Protein AF-A0A5K0WBT8-F1 (afdb_monomer_lite)

pLDDT: mean 70.87, std 14.04, range [37.5, 91.12]

Organism: NCBI:txid210225

InterPro domains:
  IPR045034 O-acyltransferase WSD1-like [PTHR31650] (1-72)

Secondary structure (DSSP, 8-state):
-HHHHHHHHHHHHHHHHHHHHSTTGGGPPPEEEEEEESTTTS----HHHHSSTT-SS-SS--EEEEEEEPPP---SSS--TT--

Foldseek 3Di:
DVCVVVQVVVVVVVLVVCCVVPPVCLVPKDKDKDKAACVVVVDDQDPVLAPDDPRPDDPDGHIDIDIHTDDRPPDPPPPPPDDD

Sequence (84 aa):
TVNDVITGTVFYGIQLYMHRMSPGSESLRATALVLLNTRSLSKHLYLEDISKDGAEASWGNQFGYIHVPLPECKCIKKANPNRL

Structure (mmCIF, N/CA/C/O backbone):
data_AF-A0A5K0WBT8-F1
#
_entry.id   AF-A0A5K0WBT8-F1
#
loop_
_atom_site.group_PDB
_atom_site.id
_atom_site.type_symbol
_atom_site.label_atom_id
_atom_site.label_alt_id
_atom_site.label_comp_id
_atom_site.label_asym_id
_atom_site.label_entity_id
_atom_site.label_seq_id
_atom_site.pdbx_PDB_ins_code
_atom_site.Cartn_x
_atom_site.Cartn_y
_atom_site.Cartn_z
_atom_site.occupancy
_atom_site.B_iso_or_equiv
_atom_site.auth_seq_id
_atom_site.auth_comp_id
_atom_site.auth_asym_id
_atom_site.auth_atom_id
_atom_site.pdbx_PDB_model_num
ATOM 1 N N . THR A 1 1 ? -7.192 -10.234 2.268 1.00 83.69 1 THR A N 1
ATOM 2 C CA . THR A 1 1 ? -8.524 -9.584 2.288 1.00 83.69 1 THR A CA 1
ATOM 3 C C . THR A 1 1 ? -8.761 -8.858 0.969 1.00 83.69 1 THR A C 1
ATOM 5 O O . THR A 1 1 ? -7.833 -8.760 0.176 1.00 83.69 1 THR A O 1
ATOM 8 N N . VAL A 1 2 ? -9.976 -8.361 0.699 1.00 91.12 2 VAL A N 1
ATOM 9 C CA . VAL A 1 2 ? -10.281 -7.598 -0.534 1.00 91.12 2 VAL A CA 1
ATOM 10 C C . VAL A 1 2 ? -9.418 -6.334 -0.649 1.00 91.12 2 VAL A C 1
ATOM 12 O O . VAL A 1 2 ? -8.924 -6.028 -1.733 1.00 91.12 2 VAL A O 1
ATOM 15 N N . ASN A 1 3 ? -9.158 -5.655 0.472 1.00 85.12 3 ASN A N 1
ATOM 16 C CA . ASN A 1 3 ? -8.319 -4.455 0.508 1.00 85.12 3 ASN A CA 1
ATOM 17 C C . ASN A 1 3 ? -6.900 -4.738 0.004 1.00 85.12 3 ASN A C 1
ATOM 19 O O . ASN A 1 3 ? -6.363 -3.940 -0.760 1.00 85.12 3 ASN A O 1
ATOM 23 N N . ASP A 1 4 ? -6.326 -5.891 0.353 1.00 81.88 4 ASP A N 1
ATOM 24 C CA . ASP A 1 4 ? -4.975 -6.275 -0.076 1.00 81.88 4 ASP A CA 1
ATOM 25 C C . ASP A 1 4 ? -4.907 -6.474 -1.600 1.00 81.88 4 ASP A C 1
ATOM 27 O O . ASP A 1 4 ? -3.946 -6.058 -2.246 1.00 81.88 4 ASP A O 1
ATOM 31 N N . VAL A 1 5 ? -5.962 -7.048 -2.193 1.00 89.00 5 VAL A N 1
ATOM 32 C CA . VAL A 1 5 ? -6.057 -7.295 -3.643 1.00 89.00 5 VAL A CA 1
ATOM 33 C C . VAL A 1 5 ? -6.216 -5.989 -4.422 1.00 89.00 5 VAL A C 1
ATOM 35 O O . VAL A 1 5 ? -5.503 -5.764 -5.403 1.00 89.00 5 VAL A O 1
ATOM 38 N N . ILE A 1 6 ? -7.121 -5.107 -3.984 1.00 88.31 6 ILE A N 1
ATOM 39 C CA . ILE A 1 6 ? -7.338 -3.801 -4.628 1.00 88.31 6 ILE A CA 1
ATOM 40 C C . ILE A 1 6 ? -6.064 -2.961 -4.532 1.00 88.31 6 ILE A C 1
ATOM 42 O O . ILE A 1 6 ? -5.588 -2.434 -5.537 1.00 88.31 6 ILE A O 1
ATOM 46 N N . THR A 1 7 ? -5.470 -2.900 -3.340 1.00 85.75 7 THR A N 1
ATOM 47 C CA . THR A 1 7 ? -4.241 -2.145 -3.076 1.00 85.75 7 THR A CA 1
ATOM 48 C C . THR A 1 7 ? -3.088 -2.651 -3.944 1.00 85.75 7 THR A C 1
ATOM 50 O O . THR A 1 7 ? -2.433 -1.856 -4.618 1.00 85.75 7 THR A O 1
ATOM 53 N N . GLY A 1 8 ? -2.886 -3.972 -4.014 1.00 84.44 8 GLY A N 1
ATOM 54 C CA . GLY A 1 8 ? -1.874 -4.579 -4.881 1.00 84.44 8 GLY A CA 1
ATOM 55 C C . GLY A 1 8 ? -2.084 -4.255 -6.363 1.00 84.44 8 GLY A C 1
ATOM 56 O O . GLY A 1 8 ? -1.131 -3.903 -7.056 1.00 84.44 8 GLY A O 1
ATOM 57 N N . THR A 1 9 ? -3.333 -4.292 -6.836 1.00 88.88 9 THR A N 1
ATOM 58 C CA . THR A 1 9 ? -3.679 -3.983 -8.234 1.00 88.88 9 THR A CA 1
ATOM 59 C C . THR A 1 9 ? -3.381 -2.522 -8.584 1.00 88.88 9 THR A C 1
ATOM 61 O O . THR A 1 9 ? -2.761 -2.249 -9.612 1.00 88.88 9 THR A O 1
ATOM 64 N N . VAL A 1 10 ? -3.765 -1.579 -7.715 1.00 88.50 10 VAL A N 1
ATOM 65 C CA . VAL A 1 10 ? -3.516 -0.141 -7.915 1.00 88.50 10 VAL A CA 1
ATOM 66 C C . VAL A 1 10 ? -2.016 0.155 -7.943 1.00 88.50 10 VAL A C 1
ATOM 68 O O . VAL A 1 10 ? -1.533 0.785 -8.885 1.00 88.50 10 VAL A O 1
ATOM 71 N N . PHE A 1 11 ? -1.253 -0.342 -6.964 1.00 85.75 11 PHE A N 1
ATOM 72 C CA . PHE A 1 11 ? 0.194 -0.111 -6.925 1.00 85.75 11 PHE A CA 1
ATOM 73 C C . PHE A 1 11 ? 0.932 -0.768 -8.091 1.00 85.75 11 PHE A C 1
ATOM 75 O O . PHE A 1 11 ? 1.891 -0.191 -8.600 1.00 85.75 11 PHE A O 1
ATOM 82 N N . TYR A 1 12 ? 0.480 -1.933 -8.558 1.00 84.38 12 TYR A N 1
ATOM 83 C CA . TYR A 1 12 ? 1.044 -2.562 -9.749 1.00 84.38 12 TYR A CA 1
ATOM 84 C C . TYR A 1 12 ? 0.797 -1.726 -11.014 1.00 84.38 12 TYR A C 1
ATOM 86 O O . TYR A 1 12 ? 1.724 -1.490 -11.789 1.00 84.38 12 TYR A O 1
ATOM 94 N N . GLY A 1 13 ? -0.418 -1.196 -11.192 1.00 85.88 13 GLY A N 1
ATOM 95 C CA . GLY A 1 13 ? -0.734 -0.283 -12.295 1.00 85.88 13 GLY A CA 1
ATOM 96 C C . GLY A 1 13 ? 0.137 0.978 -12.292 1.00 85.88 13 GLY A C 1
ATOM 97 O O . GLY A 1 13 ? 0.664 1.365 -13.336 1.00 85.88 13 GLY A O 1
ATOM 98 N N . ILE A 1 14 ? 0.357 1.575 -11.116 1.00 85.88 14 ILE A N 1
ATOM 99 C CA . ILE A 1 14 ? 1.241 2.739 -10.944 1.00 85.88 14 ILE A CA 1
ATOM 100 C C . ILE A 1 14 ? 2.685 2.393 -11.329 1.00 85.88 14 ILE A C 1
ATOM 102 O O . ILE A 1 14 ? 3.314 3.150 -12.067 1.00 85.88 14 ILE A O 1
ATOM 106 N N . GLN A 1 15 ? 3.205 1.240 -10.897 1.00 82.06 15 GLN A N 1
ATOM 107 C CA . GLN A 1 15 ? 4.560 0.812 -11.260 1.00 82.06 15 GLN A CA 1
ATOM 108 C C . GLN A 1 15 ? 4.725 0.619 -12.772 1.00 82.06 15 GLN A C 1
ATOM 110 O O . GLN A 1 15 ? 5.716 1.072 -13.345 1.00 82.06 15 GLN A O 1
ATOM 115 N N . LEU A 1 16 ? 3.739 0.011 -13.440 1.00 83.75 16 LEU A N 1
ATOM 116 C CA . LEU A 1 16 ? 3.741 -0.128 -14.899 1.00 83.75 16 LEU A CA 1
ATOM 117 C C . LEU A 1 16 ? 3.695 1.230 -15.611 1.00 83.75 16 LEU A C 1
ATOM 119 O O . LEU A 1 16 ? 4.381 1.419 -16.617 1.00 83.75 16 LEU A O 1
ATOM 123 N N . TYR A 1 17 ? 2.902 2.174 -15.101 1.00 85.25 17 TYR A N 1
ATOM 124 C CA . TYR A 1 17 ? 2.842 3.535 -15.631 1.00 85.25 17 TYR A CA 1
ATOM 125 C C . TYR A 1 17 ? 4.195 4.243 -15.504 1.00 85.25 17 TYR A C 1
ATOM 127 O O . TYR A 1 17 ? 4.706 4.758 -16.499 1.00 85.25 17 TYR A O 1
ATOM 135 N N . MET A 1 18 ? 4.808 4.209 -14.316 1.00 81.81 18 MET A N 1
ATOM 136 C CA . MET A 1 18 ? 6.123 4.809 -14.070 1.00 81.81 18 MET A CA 1
ATOM 137 C C . MET A 1 18 ? 7.189 4.217 -14.993 1.00 81.81 18 MET A C 1
ATOM 139 O O . MET A 1 18 ? 7.912 4.964 -15.643 1.00 81.81 18 MET A O 1
ATOM 143 N N . HIS A 1 19 ? 7.226 2.889 -15.138 1.00 78.75 19 HIS A N 1
ATOM 144 C CA . HIS A 1 19 ? 8.188 2.221 -16.014 1.00 78.75 19 HIS A CA 1
ATOM 145 C C . HIS A 1 19 ? 8.034 2.632 -17.489 1.00 78.75 19 HIS A C 1
ATOM 147 O O . HIS A 1 19 ? 9.025 2.720 -18.214 1.00 78.75 19 HIS A O 1
ATOM 153 N N . ARG A 1 20 ? 6.806 2.874 -17.965 1.00 81.38 20 ARG A N 1
ATOM 154 C CA . ARG A 1 20 ? 6.573 3.305 -19.354 1.00 81.38 20 ARG A CA 1
ATOM 155 C C . ARG A 1 20 ? 6.859 4.784 -19.580 1.00 81.38 20 ARG A C 1
ATOM 157 O O . ARG A 1 20 ? 7.391 5.135 -20.627 1.00 81.38 20 ARG A O 1
ATOM 164 N N . MET A 1 21 ? 6.484 5.639 -18.633 1.00 83.56 21 MET A N 1
ATOM 165 C CA . MET A 1 21 ? 6.582 7.095 -18.783 1.00 83.56 21 MET A CA 1
ATOM 166 C C . MET A 1 21 ? 7.952 7.651 -18.394 1.00 83.56 21 MET A C 1
ATOM 168 O O . MET A 1 21 ? 8.284 8.773 -18.765 1.00 83.56 21 MET A O 1
ATOM 172 N N . SER A 1 22 ? 8.757 6.896 -17.649 1.00 76.50 22 SER A N 1
ATOM 173 C CA . SER A 1 22 ? 10.080 7.319 -17.188 1.00 76.50 22 SER A CA 1
ATOM 174 C C . SER A 1 22 ? 11.142 6.283 -17.567 1.00 76.50 22 SER A C 1
ATOM 176 O O . SER A 1 22 ? 11.642 5.562 -16.707 1.00 76.50 22 SER A O 1
ATOM 178 N N . PRO A 1 23 ? 11.512 6.176 -18.857 1.00 68.75 23 PRO A N 1
ATOM 179 C CA . PRO A 1 23 ? 12.570 5.266 -19.286 1.00 68.75 23 PRO A CA 1
ATOM 180 C C . PRO A 1 23 ? 13.867 5.545 -18.506 1.00 68.75 23 PRO A C 1
ATOM 182 O O . PRO A 1 23 ? 14.357 6.671 -18.478 1.00 68.75 23 PRO A O 1
ATOM 185 N N . GLY A 1 24 ? 14.391 4.517 -17.829 1.00 69.00 24 GLY A N 1
ATOM 186 C CA . GLY A 1 24 ? 15.495 4.629 -16.861 1.00 69.00 24 GLY A CA 1
ATOM 187 C C . GLY A 1 24 ? 15.068 4.510 -15.391 1.00 69.00 24 GLY A C 1
ATOM 188 O O . GLY A 1 24 ? 15.918 4.309 -14.529 1.00 69.00 24 GLY A O 1
ATOM 189 N N . SER A 1 25 ? 13.763 4.536 -15.097 1.00 65.75 25 SER A N 1
ATOM 190 C CA . SER A 1 25 ? 13.205 4.320 -13.756 1.00 65.75 25 SER A CA 1
ATOM 191 C C . SER A 1 25 ? 12.998 2.846 -13.395 1.00 65.75 25 SER A C 1
ATOM 193 O O . SER A 1 25 ? 12.304 2.553 -12.426 1.00 65.75 25 SER A O 1
ATOM 195 N N . GLU A 1 26 ? 13.552 1.903 -14.160 1.00 66.69 26 GLU A N 1
ATOM 196 C CA . GLU A 1 26 ? 13.353 0.459 -13.933 1.00 66.69 26 GLU A CA 1
ATOM 197 C C . GLU A 1 26 ? 13.885 0.001 -12.559 1.00 66.69 26 GLU A C 1
ATOM 199 O O . GLU A 1 26 ? 13.432 -1.001 -12.014 1.00 66.69 26 GLU A O 1
ATOM 204 N N . SER A 1 27 ? 14.826 0.757 -11.982 1.00 65.38 27 SER A N 1
ATOM 205 C CA . SER A 1 27 ? 15.423 0.526 -10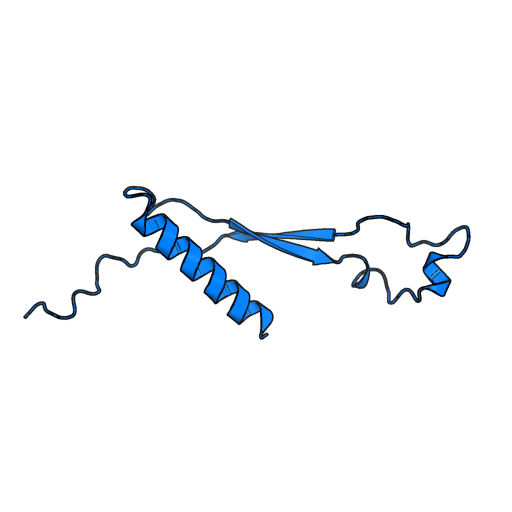.661 1.00 65.38 27 SER A CA 1
ATOM 206 C C . SER A 1 27 ? 14.862 1.428 -9.554 1.00 65.38 27 SER A C 1
ATOM 208 O O . SER A 1 27 ? 15.366 1.408 -8.428 1.00 65.38 27 SER A O 1
ATOM 210 N N . LEU A 1 28 ? 13.844 2.249 -9.844 1.00 69.62 28 LEU A N 1
ATOM 211 C CA . LEU A 1 28 ? 13.260 3.142 -8.844 1.00 69.62 28 LEU A CA 1
ATOM 212 C C . LEU A 1 28 ? 12.423 2.337 -7.843 1.00 69.62 28 LEU A C 1
ATOM 214 O O . LEU A 1 28 ? 11.442 1.682 -8.190 1.00 69.62 28 LEU A O 1
ATOM 218 N N . ARG A 1 29 ? 12.825 2.409 -6.571 1.00 75.00 29 ARG A N 1
ATOM 219 C CA . ARG A 1 29 ? 12.107 1.792 -5.453 1.00 75.00 29 ARG A CA 1
ATOM 220 C C . ARG A 1 29 ? 10.857 2.608 -5.142 1.00 75.00 29 ARG A C 1
ATOM 222 O O . ARG A 1 29 ? 10.958 3.791 -4.825 1.00 75.00 29 ARG A O 1
ATOM 229 N N . ALA A 1 30 ? 9.695 1.969 -5.219 1.00 77.81 30 ALA A N 1
ATOM 230 C CA . ALA A 1 30 ? 8.425 2.572 -4.843 1.00 77.81 30 ALA A CA 1
ATOM 231 C C . ALA A 1 30 ? 8.021 2.119 -3.430 1.00 77.81 30 ALA A C 1
ATOM 233 O O . ALA A 1 30 ? 8.232 0.968 -3.053 1.00 77.81 30 ALA A O 1
ATOM 234 N N . THR A 1 31 ? 7.422 3.019 -2.652 1.00 83.12 31 THR A N 1
ATOM 235 C CA . THR A 1 31 ? 6.926 2.723 -1.301 1.00 83.12 31 THR A CA 1
ATOM 236 C C . THR A 1 31 ? 5.447 3.060 -1.243 1.00 83.12 31 THR A C 1
ATOM 238 O O . THR A 1 31 ? 5.053 4.194 -1.509 1.00 83.12 31 THR A O 1
ATOM 241 N N . ALA A 1 32 ? 4.629 2.077 -0.886 1.00 83.81 32 ALA A N 1
ATOM 242 C CA . ALA A 1 32 ? 3.220 2.274 -0.607 1.00 83.81 32 ALA A CA 1
ATOM 243 C C . ALA A 1 32 ? 3.046 2.861 0.799 1.00 83.81 32 ALA A C 1
ATOM 245 O O . ALA A 1 32 ? 3.574 2.322 1.774 1.00 83.81 32 ALA A O 1
ATOM 246 N N . LEU A 1 33 ? 2.291 3.957 0.896 1.00 87.81 33 LEU A N 1
ATOM 247 C CA . LEU A 1 33 ? 1.848 4.536 2.162 1.00 87.81 33 LEU A CA 1
ATOM 248 C C . LEU A 1 33 ? 0.390 4.149 2.385 1.00 87.81 33 LEU A C 1
ATOM 250 O O . LEU A 1 33 ? -0.499 4.633 1.685 1.00 87.81 33 LEU A O 1
ATOM 254 N N . VAL A 1 34 ? 0.147 3.269 3.351 1.00 84.38 34 VAL A N 1
ATOM 255 C CA . VAL A 1 34 ? -1.209 2.875 3.745 1.00 84.38 34 VAL A CA 1
ATOM 256 C C . VAL A 1 34 ? -1.609 3.696 4.963 1.00 84.38 34 VAL A C 1
ATOM 258 O O . VAL A 1 34 ? -0.979 3.585 6.015 1.00 84.38 34 VAL A O 1
ATOM 261 N N . LEU A 1 35 ? -2.643 4.525 4.815 1.00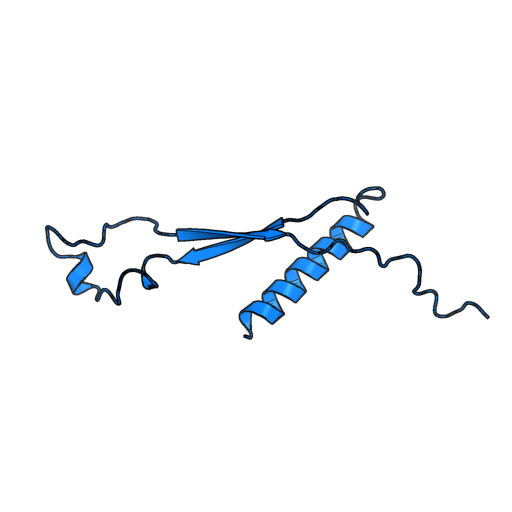 86.06 35 LEU A N 1
ATOM 262 C CA . LEU A 1 35 ? -3.205 5.301 5.916 1.00 86.06 35 LEU A CA 1
ATOM 263 C C . LEU A 1 35 ? -4.231 4.452 6.665 1.00 86.06 35 LEU A C 1
ATOM 265 O O . LEU A 1 35 ? -5.153 3.897 6.069 1.00 86.06 35 LEU A O 1
ATOM 269 N N . LEU A 1 36 ? -4.075 4.380 7.982 1.00 81.88 36 LEU A N 1
ATOM 270 C CA . LEU A 1 36 ? -4.954 3.637 8.875 1.00 81.88 36 LEU A CA 1
ATOM 271 C C . LEU A 1 36 ? -5.624 4.589 9.851 1.00 81.88 36 LEU A C 1
ATOM 273 O O . LEU A 1 36 ? -4.967 5.458 10.416 1.00 81.88 36 LEU A O 1
ATOM 277 N N . ASN A 1 37 ? -6.911 4.387 10.107 1.00 78.00 37 ASN A N 1
ATOM 278 C CA . ASN A 1 37 ? -7.591 5.089 11.185 1.00 78.00 37 ASN A CA 1
ATOM 279 C C . ASN A 1 37 ? -7.199 4.454 12.527 1.00 78.00 37 ASN A C 1
ATOM 281 O O . ASN A 1 37 ? -7.529 3.297 12.790 1.00 78.00 37 ASN A O 1
ATOM 285 N N . THR A 1 38 ? -6.495 5.199 13.377 1.00 75.38 38 THR A N 1
ATOM 286 C CA . THR A 1 38 ? -6.025 4.694 14.674 1.00 75.38 38 THR A CA 1
ATOM 287 C C . THR A 1 38 ? -7.073 4.822 15.778 1.00 75.38 38 THR A C 1
ATOM 289 O O . THR A 1 38 ? -6.948 4.134 16.790 1.00 75.38 38 THR A O 1
ATOM 292 N N . ARG A 1 39 ? -8.161 5.580 15.559 1.00 68.69 39 ARG A N 1
ATOM 293 C CA . ARG A 1 39 ? -9.278 5.720 16.513 1.00 68.69 39 ARG A CA 1
ATOM 294 C C . ARG A 1 39 ? -9.973 4.388 16.799 1.00 68.69 39 ARG A C 1
ATOM 296 O O . ARG A 1 39 ? -10.439 4.166 17.906 1.00 68.69 39 ARG A O 1
ATOM 303 N N . SER A 1 40 ? -10.023 3.488 15.813 1.00 62.38 40 SER A N 1
ATOM 304 C CA . SER A 1 40 ? -10.643 2.164 15.975 1.00 62.38 40 SER A CA 1
ATOM 305 C C . SER A 1 40 ? -9.783 1.181 16.776 1.00 62.38 40 SER A C 1
ATOM 307 O O . SER A 1 40 ? -10.299 0.160 17.230 1.00 62.38 40 SER A O 1
ATOM 309 N N . LEU A 1 41 ? -8.479 1.446 16.913 1.00 62.34 41 LEU A N 1
ATOM 310 C CA . LEU A 1 41 ? -7.554 0.583 17.650 1.00 62.34 41 LEU A CA 1
ATOM 311 C C . LEU A 1 41 ? -7.579 0.910 19.152 1.00 62.34 41 LEU A C 1
ATOM 313 O O . LEU A 1 41 ? -7.435 0.023 19.991 1.00 62.34 41 LEU A O 1
ATOM 317 N N . SER A 1 42 ? -7.836 2.174 19.495 1.00 57.06 42 SER A N 1
ATOM 318 C CA . SER A 1 42 ? -8.015 2.669 20.859 1.00 57.06 42 SER A CA 1
ATOM 319 C C . SER A 1 42 ? -9.460 2.487 21.341 1.00 57.06 42 SER A C 1
ATOM 321 O O . SER A 1 42 ? -10.140 3.469 21.600 1.00 57.06 42 SER A O 1
ATOM 323 N N . LYS A 1 43 ? -9.925 1.234 21.464 1.00 56.09 43 LYS A N 1
ATOM 324 C CA . LYS A 1 43 ? -11.281 0.849 21.924 1.00 56.09 43 LYS A CA 1
ATOM 325 C C . LYS A 1 43 ? -12.430 1.379 21.041 1.00 56.09 43 LYS A C 1
ATOM 327 O O . LYS A 1 43 ? -12.370 2.436 20.428 1.00 56.09 43 LYS A O 1
ATOM 332 N N . HIS A 1 44 ? -13.515 0.609 20.960 1.00 53.91 44 HIS A N 1
ATOM 333 C CA . HIS A 1 44 ? -14.766 1.088 20.367 1.00 53.91 44 HIS A CA 1
ATOM 334 C C . HIS A 1 44 ? -15.307 2.222 21.242 1.00 53.91 44 HIS A C 1
ATOM 336 O O . HIS A 1 44 ? -15.933 1.967 22.265 1.00 53.91 44 HIS A O 1
ATOM 342 N N . LEU A 1 45 ? -15.004 3.460 20.872 1.00 57.53 45 LEU A N 1
ATOM 343 C CA . LEU A 1 45 ? -15.519 4.645 21.540 1.00 57.53 45 LEU A CA 1
ATOM 344 C C . LEU A 1 45 ? -16.867 4.981 20.907 1.00 57.53 45 LEU A C 1
ATOM 346 O O . LEU A 1 45 ? -16.934 5.293 19.714 1.00 57.53 45 LEU A O 1
ATOM 350 N N . TYR A 1 46 ? -17.942 4.886 21.687 1.00 60.75 46 TYR A N 1
ATOM 351 C CA . TYR A 1 46 ? -19.242 5.402 21.266 1.00 60.75 46 TYR A CA 1
ATOM 352 C C . TYR A 1 46 ? -19.167 6.929 21.192 1.00 60.75 46 TYR A C 1
ATOM 354 O O . TYR A 1 46 ? -18.413 7.541 21.940 1.00 60.75 46 TYR A O 1
ATOM 362 N N . LEU A 1 47 ? -19.942 7.570 20.308 1.00 59.00 47 LEU A N 1
ATOM 363 C CA . LEU A 1 47 ? -19.947 9.039 20.146 1.00 59.00 47 LEU A CA 1
ATOM 364 C C . LEU A 1 47 ? -20.150 9.783 21.482 1.00 59.00 47 LEU A C 1
ATOM 366 O O . LEU A 1 47 ? -19.599 10.861 21.707 1.00 59.00 47 LEU A O 1
ATOM 370 N N . GLU A 1 48 ? -20.903 9.159 22.380 1.00 59.66 48 GLU A N 1
ATOM 371 C CA . GLU A 1 48 ? -21.186 9.600 23.744 1.00 59.66 48 GLU A CA 1
ATOM 372 C C . GLU A 1 48 ? -19.931 9.639 24.637 1.00 59.66 48 GLU A C 1
ATOM 3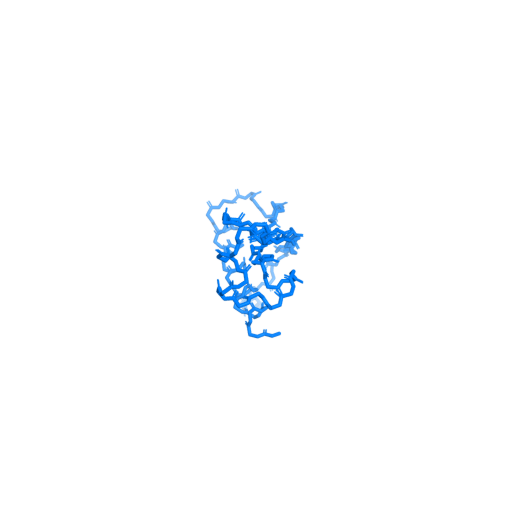74 O O . GLU A 1 48 ? -19.822 10.509 25.501 1.00 59.66 48 GLU A O 1
ATOM 379 N N . ASP A 1 49 ? -18.955 8.757 24.397 1.00 59.31 49 ASP A N 1
ATOM 380 C CA . ASP A 1 49 ? -17.687 8.684 25.134 1.00 59.31 49 ASP A CA 1
ATOM 381 C C . ASP A 1 49 ? -16.665 9.722 24.660 1.00 59.31 49 ASP A C 1
ATOM 383 O O . ASP A 1 49 ? -15.769 10.076 25.413 1.00 59.31 49 ASP A O 1
ATOM 387 N N . ILE A 1 50 ? -16.803 10.238 23.434 1.00 60.16 50 ILE A N 1
ATOM 388 C CA . ILE A 1 50 ? -15.920 11.261 22.831 1.00 60.16 50 ILE A CA 1
ATOM 389 C C . ILE A 1 50 ? -16.397 12.687 23.170 1.00 60.16 50 ILE A C 1
ATOM 391 O O . ILE A 1 50 ? -15.700 13.670 22.926 1.00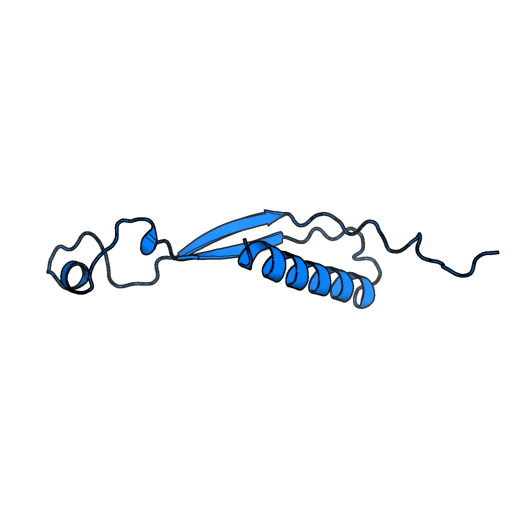 60.16 50 ILE A O 1
ATOM 395 N N . SER A 1 51 ? -17.620 12.808 23.690 1.00 58.03 51 SER A N 1
ATOM 396 C CA . SER A 1 51 ? -18.294 14.087 23.953 1.00 58.03 51 SER A CA 1
ATOM 397 C C . SER A 1 51 ? -18.274 14.484 25.433 1.00 58.03 51 SER A C 1
ATOM 399 O O . SER A 1 51 ? -18.710 15.580 25.778 1.00 58.03 51 SER A O 1
ATOM 401 N N . LYS A 1 52 ? -17.796 13.598 26.318 1.00 60.06 52 LYS A N 1
ATOM 402 C CA . LYS A 1 52 ? -17.672 13.878 27.751 1.00 60.06 52 LYS A CA 1
ATOM 403 C C . LYS A 1 52 ? -16.402 14.669 28.039 1.00 60.06 52 LYS A C 1
ATOM 405 O O . LYS A 1 52 ? -15.324 14.340 27.550 1.00 60.06 52 LYS A O 1
ATOM 410 N N . ASP A 1 53 ? -16.542 15.690 28.875 1.00 50.19 53 ASP A N 1
ATOM 411 C CA . ASP A 1 53 ? -15.418 16.478 29.372 1.00 50.19 53 ASP A CA 1
ATOM 412 C C . ASP A 1 53 ? -14.466 15.547 30.154 1.00 50.19 53 ASP A C 1
ATOM 414 O O . ASP A 1 53 ? -14.889 14.873 31.096 1.00 50.19 53 ASP A O 1
ATOM 418 N N . GLY A 1 54 ? -13.213 15.416 29.700 1.00 54.12 54 GLY A N 1
ATOM 419 C CA . GLY A 1 54 ? -12.240 14.442 30.227 1.00 54.12 54 GLY A CA 1
ATOM 420 C C . GLY A 1 54 ? -12.166 13.086 29.502 1.00 54.12 54 GLY A C 1
ATOM 421 O O . GLY A 1 54 ? -11.530 12.164 30.014 1.00 54.12 54 GLY A O 1
ATOM 422 N N . ALA A 1 55 ? -12.787 12.939 28.328 1.00 57.34 55 ALA A N 1
ATOM 423 C CA . ALA A 1 55 ? -12.673 11.739 27.497 1.00 57.34 55 ALA A CA 1
ATOM 424 C C . ALA A 1 55 ? -11.218 11.434 27.073 1.00 57.34 55 ALA A C 1
ATOM 426 O O . ALA A 1 55 ? -10.510 12.315 26.586 1.00 57.34 55 ALA A O 1
ATOM 427 N N . GLU A 1 56 ? -10.793 10.163 27.165 1.00 54.69 56 GLU A N 1
ATOM 428 C CA . GLU A 1 56 ? -9.474 9.697 26.674 1.00 54.69 56 GLU A CA 1
ATOM 429 C C . GLU A 1 56 ? -9.293 9.908 25.156 1.00 54.69 56 GLU A C 1
ATOM 431 O O . GLU A 1 56 ? -8.173 9.912 24.642 1.00 54.69 56 GLU A O 1
ATOM 436 N N . ALA A 1 57 ? -10.396 10.086 24.426 1.00 58.94 57 ALA A N 1
ATOM 437 C CA . ALA A 1 57 ? -10.423 10.246 22.983 1.00 58.94 57 ALA A CA 1
ATOM 438 C C . ALA A 1 57 ? -10.614 11.713 22.589 1.00 58.94 57 ALA A C 1
ATOM 440 O O . ALA A 1 57 ? -11.709 12.263 22.681 1.00 58.94 57 ALA A O 1
ATOM 441 N N . SER A 1 58 ? -9.543 12.347 22.114 1.00 59.75 58 SER A N 1
ATOM 442 C CA . SER A 1 58 ? -9.574 13.740 21.679 1.00 59.75 58 SER A CA 1
ATOM 443 C C . SER A 1 58 ? -10.234 13.924 20.305 1.00 59.75 58 SER A C 1
ATOM 445 O O . SER A 1 58 ? -10.089 13.114 19.379 1.00 59.75 58 SER A O 1
ATOM 447 N N . TRP A 1 59 ? -10.942 15.044 20.154 1.00 58.38 59 TRP A N 1
ATOM 448 C CA . TRP A 1 59 ? -11.394 15.537 18.856 1.00 58.38 59 TRP A CA 1
ATOM 449 C C . TRP A 1 59 ? -10.177 15.940 18.011 1.00 58.38 59 TRP A C 1
ATOM 451 O O . TRP A 1 59 ? -9.359 16.757 18.429 1.00 58.38 59 TRP A O 1
ATOM 461 N N . GLY A 1 60 ? -10.033 15.341 16.827 1.00 66.06 60 GLY A N 1
ATOM 462 C CA . GLY A 1 60 ? -8.889 15.562 15.938 1.00 66.06 60 GLY A CA 1
ATOM 463 C C . GLY A 1 60 ? -8.682 14.435 14.923 1.00 66.06 60 GLY A C 1
ATOM 464 O O . GLY A 1 60 ? -9.391 13.424 14.940 1.00 66.06 60 GLY A O 1
ATOM 465 N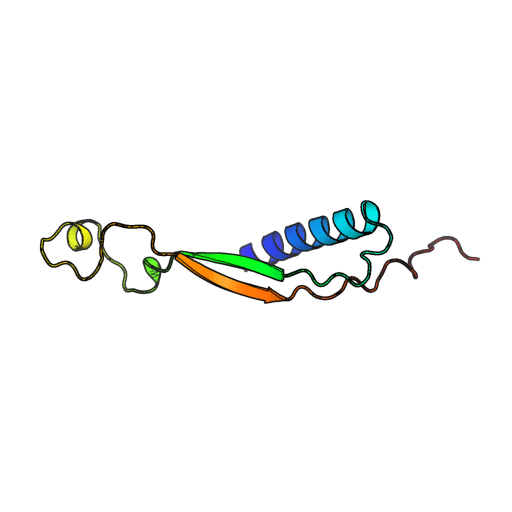 N . ASN A 1 61 ? -7.707 14.606 14.028 1.00 74.75 61 ASN A N 1
ATOM 466 C CA . ASN A 1 61 ? -7.307 13.568 13.079 1.00 74.75 61 ASN A CA 1
ATOM 467 C C . ASN A 1 61 ? -6.382 12.558 13.765 1.00 74.75 61 ASN A C 1
ATOM 469 O O . ASN A 1 61 ? -5.272 12.897 14.164 1.00 74.75 61 ASN A O 1
ATOM 473 N N . GLN A 1 62 ? -6.838 11.312 13.870 1.00 77.06 62 GLN A N 1
ATOM 474 C CA . GLN A 1 62 ? -6.056 10.192 14.384 1.00 77.06 62 GLN A CA 1
ATOM 475 C C . GLN A 1 62 ? -5.882 9.161 13.274 1.00 77.06 62 GLN A C 1
ATOM 477 O O . GLN A 1 62 ? -6.757 8.331 13.017 1.00 77.06 62 GLN A O 1
ATOM 482 N N . PHE A 1 63 ? -4.748 9.242 12.587 1.00 84.75 63 PHE A N 1
ATOM 483 C CA . PHE A 1 63 ? -4.342 8.244 11.614 1.00 84.75 63 PHE A CA 1
ATOM 484 C C . PHE A 1 63 ? -2.883 7.853 11.819 1.00 84.75 63 PHE A C 1
ATOM 486 O O . PHE A 1 63 ? -2.066 8.632 12.307 1.00 84.75 63 PHE A O 1
ATOM 493 N N . GLY A 1 64 ? -2.575 6.619 11.450 1.00 83.75 64 GLY A N 1
ATOM 494 C CA . GLY A 1 64 ? -1.228 6.077 11.389 1.00 83.75 64 GLY A CA 1
ATOM 495 C C . GLY A 1 64 ? -0.870 5.710 9.956 1.00 83.75 64 GLY A C 1
ATOM 496 O O . GLY A 1 64 ? -1.735 5.642 9.080 1.00 83.75 64 GLY A O 1
ATOM 497 N N . TYR A 1 65 ? 0.411 5.448 9.732 1.00 86.38 65 TYR A N 1
ATOM 498 C CA . TYR A 1 65 ? 0.948 5.081 8.427 1.00 86.38 65 TYR A CA 1
ATOM 499 C C . TYR A 1 65 ? 1.636 3.730 8.531 1.00 86.38 65 TYR A C 1
ATOM 501 O O . TYR A 1 65 ? 2.397 3.490 9.469 1.00 86.38 65 TYR A O 1
ATOM 509 N N . ILE A 1 66 ? 1.434 2.883 7.529 1.00 85.69 66 ILE A N 1
ATOM 510 C CA . ILE A 1 66 ? 2.317 1.749 7.272 1.00 85.69 66 ILE A CA 1
ATOM 511 C C . ILE A 1 66 ? 3.066 2.024 5.974 1.00 85.69 66 ILE A C 1
ATOM 513 O O . ILE A 1 66 ? 2.458 2.275 4.933 1.00 85.69 66 ILE A O 1
ATOM 517 N N . HIS A 1 67 ? 4.394 1.963 6.055 1.00 86.75 67 HIS A N 1
ATOM 518 C CA . HIS A 1 67 ? 5.284 2.040 4.905 1.00 86.75 67 HIS A CA 1
ATOM 519 C C . HIS A 1 67 ? 5.543 0.623 4.403 1.00 86.75 67 HIS A C 1
ATOM 521 O O . HIS A 1 67 ? 6.204 -0.165 5.079 1.00 86.75 67 HIS A O 1
ATOM 527 N N . VAL A 1 68 ? 5.032 0.297 3.220 1.00 84.19 68 VAL A N 1
ATOM 528 C CA . VAL A 1 68 ? 5.239 -1.011 2.596 1.00 84.19 68 VAL A CA 1
ATOM 529 C C . VAL A 1 68 ? 6.150 -0.827 1.383 1.00 84.19 68 VAL A C 1
ATOM 531 O O . VAL A 1 68 ? 5.740 -0.182 0.413 1.00 84.19 68 VAL A O 1
ATOM 534 N N . PRO A 1 69 ? 7.390 -1.347 1.404 1.00 83.56 69 PRO A N 1
ATOM 535 C CA . PRO A 1 69 ? 8.245 -1.309 0.228 1.00 83.56 69 PRO A CA 1
ATOM 536 C C . PRO A 1 69 ? 7.613 -2.169 -0.867 1.00 83.56 69 PRO A C 1
ATOM 538 O O . PRO A 1 69 ? 7.263 -3.328 -0.639 1.00 83.56 69 PRO A O 1
ATOM 541 N N . LEU A 1 70 ? 7.448 -1.597 -2.055 1.00 81.06 70 LEU A N 1
ATOM 542 C CA . LEU A 1 70 ? 6.927 -2.336 -3.192 1.00 81.06 70 LEU A CA 1
ATOM 543 C C . LEU A 1 70 ? 8.054 -3.155 -3.833 1.00 81.06 70 LEU A C 1
ATOM 545 O O . LEU A 1 70 ? 9.192 -2.681 -3.914 1.00 81.06 70 LEU A O 1
ATOM 549 N N . PRO A 1 71 ? 7.758 -4.382 -4.290 1.00 75.19 71 PRO A N 1
ATOM 550 C CA . PRO A 1 71 ? 8.742 -5.200 -4.978 1.00 75.19 71 PRO A CA 1
ATOM 551 C C . PRO A 1 71 ? 9.162 -4.523 -6.283 1.00 75.19 71 PRO A C 1
ATOM 553 O O . PRO A 1 71 ? 8.324 -3.992 -7.008 1.00 75.19 71 PRO A O 1
ATOM 556 N N . GLU A 1 72 ? 10.456 -4.568 -6.595 1.00 72.12 72 GLU A N 1
ATOM 557 C CA . GLU A 1 72 ? 10.974 -4.060 -7.866 1.00 72.12 72 GLU A CA 1
ATOM 558 C C . GLU A 1 72 ? 10.344 -4.821 -9.044 1.00 72.12 72 GLU A C 1
ATOM 560 O O . GLU A 1 72 ? 10.403 -6.053 -9.116 1.00 72.12 72 GLU A O 1
ATOM 565 N N . CYS A 1 73 ? 9.781 -4.090 -10.008 1.00 65.00 73 CYS A N 1
ATOM 566 C CA . CYS A 1 73 ? 9.272 -4.662 -11.253 1.00 65.00 73 CYS A CA 1
ATOM 567 C C . CYS A 1 73 ? 10.425 -5.070 -12.188 1.00 65.00 73 CYS A C 1
ATOM 569 O O . CYS A 1 73 ? 10.700 -4.406 -13.181 1.00 65.00 73 CYS A O 1
ATOM 571 N N . LYS A 1 74 ? 11.083 -6.207 -11.925 1.00 59.66 74 LYS A N 1
ATOM 572 C CA . LYS A 1 74 ? 12.181 -6.743 -12.767 1.00 59.66 74 LYS A CA 1
ATOM 573 C C . LYS A 1 74 ? 11.738 -7.392 -14.089 1.00 59.66 74 LYS A C 1
ATOM 575 O O . LYS A 1 74 ? 12.519 -8.093 -14.730 1.00 59.66 74 LYS A O 1
ATOM 580 N N . CYS A 1 75 ? 10.501 -7.179 -14.527 1.00 54.34 75 CYS A N 1
ATOM 581 C CA . CYS A 1 75 ? 9.883 -7.990 -15.575 1.00 54.34 75 CYS A CA 1
ATOM 582 C C . CYS A 1 75 ? 9.301 -7.169 -16.731 1.00 54.34 75 CYS A C 1
ATOM 584 O O . CYS A 1 75 ? 8.112 -7.271 -17.001 1.00 54.34 75 CYS A O 1
ATOM 586 N N . ILE A 1 76 ? 10.128 -6.434 -17.484 1.00 53.91 76 ILE A N 1
ATOM 587 C CA . ILE A 1 76 ? 9.772 -6.043 -18.866 1.00 53.91 76 ILE A CA 1
ATOM 588 C C . ILE A 1 76 ? 10.902 -6.378 -19.858 1.00 53.91 76 ILE A C 1
ATOM 590 O O . ILE A 1 76 ? 11.213 -5.614 -20.762 1.00 53.91 76 ILE A O 1
ATOM 594 N N . LYS A 1 77 ? 11.552 -7.545 -19.718 1.00 49.28 77 LYS A N 1
ATOM 595 C CA . LYS A 1 77 ? 12.457 -8.072 -20.770 1.00 49.28 77 LYS A CA 1
ATOM 596 C C . LYS A 1 77 ? 12.210 -9.523 -21.203 1.00 49.28 77 LYS A C 1
ATOM 598 O O . LYS A 1 77 ? 13.004 -10.058 -21.968 1.00 49.28 77 LYS A O 1
ATOM 603 N N . LYS A 1 78 ? 11.117 -10.179 -20.789 1.00 48.41 78 LYS A N 1
ATOM 604 C CA . LYS A 1 78 ? 10.821 -11.576 -21.193 1.00 48.41 78 LYS A CA 1
ATOM 605 C C . LYS A 1 78 ? 9.352 -11.873 -21.522 1.00 48.41 78 LYS A C 1
ATOM 607 O O . LYS A 1 78 ? 8.879 -12.975 -21.282 1.00 48.41 78 LYS A O 1
ATOM 612 N N . ALA A 1 79 ? 8.640 -10.928 -22.123 1.00 48.62 79 ALA A N 1
ATOM 613 C CA . ALA A 1 79 ? 7.355 -11.221 -22.757 1.00 48.62 79 ALA A CA 1
ATOM 614 C C . ALA A 1 79 ? 7.392 -10.774 -24.222 1.00 48.62 79 ALA A C 1
ATOM 616 O O . ALA A 1 79 ? 6.700 -9.846 -24.620 1.00 48.62 79 ALA A O 1
ATOM 617 N N . ASN A 1 80 ? 8.244 -11.429 -25.014 1.00 45.75 80 ASN A N 1
ATOM 618 C CA . ASN A 1 80 ? 8.088 -11.463 -26.465 1.00 45.75 80 ASN A CA 1
ATOM 619 C C . ASN A 1 80 ? 7.362 -12.773 -26.805 1.00 45.75 80 ASN A C 1
ATOM 621 O O . ASN A 1 80 ? 8.024 -13.808 -26.844 1.00 45.75 80 ASN A O 1
ATOM 625 N N . PRO A 1 81 ? 6.037 -12.767 -27.035 1.00 51.38 81 PRO A N 1
ATOM 626 C CA . PRO A 1 81 ? 5.300 -13.976 -27.408 1.00 51.38 81 PRO A CA 1
ATOM 627 C C . PRO A 1 81 ? 5.581 -14.456 -28.845 1.00 51.38 81 PRO A C 1
ATOM 629 O O . PRO A 1 81 ? 5.101 -15.515 -29.220 1.00 51.38 81 PRO A O 1
ATOM 632 N N . ASN A 1 82 ? 6.379 -13.722 -29.635 1.00 45.81 82 ASN A N 1
ATOM 633 C CA . ASN A 1 82 ? 6.592 -13.985 -31.066 1.00 45.81 82 ASN A CA 1
ATOM 634 C C . ASN A 1 82 ? 8.071 -14.154 -31.456 1.00 45.81 82 ASN A C 1
ATOM 636 O O . ASN A 1 82 ? 8.486 -13.666 -32.505 1.00 45.81 82 ASN A O 1
ATOM 640 N N . ARG A 1 83 ? 8.898 -14.799 -30.627 1.00 37.50 83 ARG A N 1
ATOM 641 C CA . ARG A 1 83 ? 10.266 -15.161 -31.037 1.00 37.50 83 ARG A CA 1
ATOM 642 C C . ARG A 1 83 ? 10.348 -16.667 -31.290 1.00 37.50 83 ARG A C 1
ATOM 644 O O . ARG A 1 83 ? 10.729 -17.419 -30.397 1.00 37.50 83 ARG A O 1
ATOM 651 N N . LEU A 1 84 ? 9.902 -17.058 -32.486 1.00 43.66 84 LEU A N 1
ATOM 652 C CA . LEU A 1 84 ? 10.372 -18.253 -33.195 1.00 43.66 84 LEU A CA 1
ATOM 653 C C . LEU A 1 84 ? 11.744 -17.954 -33.813 1.00 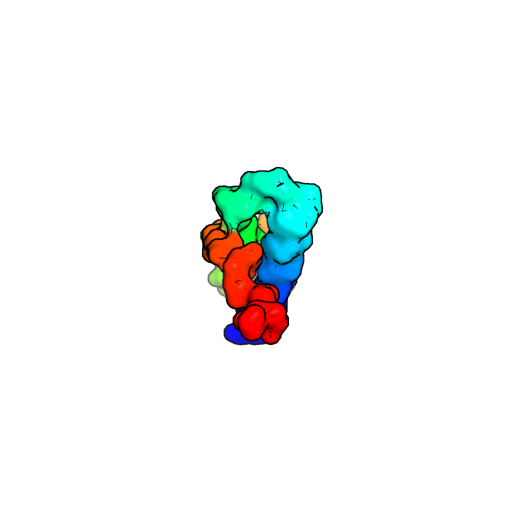43.66 84 LEU A C 1
ATOM 655 O O . LEU A 1 84 ? 11.967 -16.773 -34.175 1.00 43.66 84 LEU A O 1
#

Radius of gyration: 20.89 Å; chains: 1; bounding box: 37×35×63 Å